Protein AF-R8YNL8-F1 (afdb_monomer_lite)

Organism: NCBI:txid1217691

Structure (mmCIF, N/CA/C/O backbone):
data_AF-R8YNL8-F1
#
_entry.id   AF-R8YNL8-F1
#
loop_
_atom_site.group_PDB
_atom_site.id
_atom_site.type_symbol
_atom_site.label_atom_id
_atom_site.label_alt_id
_atom_site.label_comp_id
_atom_site.label_asym_id
_atom_site.label_entity_id
_atom_site.label_seq_id
_atom_site.pdbx_PDB_ins_code
_atom_site.Cartn_x
_atom_site.Cartn_y
_atom_site.Cartn_z
_atom_site.occupancy
_atom_site.B_iso_or_equiv
_atom_site.auth_seq_id
_atom_site.auth_comp_id
_atom_site.auth_asym_id
_atom_site.auth_atom_id
_atom_site.pdbx_PDB_model_num
ATOM 1 N N . MET A 1 1 ? -3.951 2.181 12.253 1.00 60.44 1 MET A N 1
ATOM 2 C CA . MET A 1 1 ? -5.194 2.948 12.037 1.00 60.44 1 MET A CA 1
ATOM 3 C C . MET A 1 1 ? -4.873 4.432 12.104 1.00 60.44 1 MET A C 1
ATOM 5 O O . MET A 1 1 ? -4.294 4.877 13.091 1.00 60.44 1 MET A O 1
ATOM 9 N N . THR A 1 2 ? -5.182 5.189 11.058 1.00 66.81 2 THR A N 1
ATOM 10 C CA . THR A 1 2 ? -5.026 6.653 11.071 1.00 66.81 2 THR A CA 1
ATOM 11 C C . THR A 1 2 ? -6.115 7.309 11.931 1.00 66.81 2 THR A C 1
ATOM 13 O O . THR A 1 2 ? -7.149 6.700 12.215 1.00 66.81 2 THR A O 1
ATOM 16 N N . LEU A 1 3 ? -5.917 8.567 12.346 1.00 68.00 3 LEU A N 1
ATOM 17 C CA . LEU A 1 3 ? -6.912 9.314 13.134 1.00 68.00 3 LEU A CA 1
ATOM 18 C C . LEU A 1 3 ? -8.286 9.359 12.429 1.00 68.00 3 LEU A C 1
ATOM 20 O O . LEU A 1 3 ? -9.319 9.212 13.078 1.00 68.00 3 LEU A O 1
ATOM 24 N N . ASN A 1 4 ? -8.288 9.468 11.096 1.00 76.56 4 ASN A N 1
ATOM 25 C CA . ASN A 1 4 ? -9.501 9.521 10.275 1.00 76.56 4 ASN A CA 1
ATOM 26 C C . ASN A 1 4 ? -10.266 8.189 10.253 1.00 76.56 4 ASN A C 1
ATOM 28 O O . ASN A 1 4 ? -11.493 8.177 10.331 1.00 76.56 4 ASN A O 1
ATOM 32 N N . GLU A 1 5 ? -9.561 7.059 10.193 1.00 77.00 5 GLU A N 1
ATOM 33 C CA . GLU A 1 5 ? -10.186 5.729 10.220 1.00 77.00 5 GLU A CA 1
ATOM 34 C C . GLU A 1 5 ? -10.849 5.438 11.567 1.00 77.00 5 GLU A C 1
ATOM 36 O O . GLU A 1 5 ? -11.910 4.816 11.616 1.00 77.00 5 GLU A O 1
ATOM 41 N N . ARG A 1 6 ? -10.264 5.937 12.660 1.00 80.44 6 ARG A N 1
ATOM 42 C CA . ARG A 1 6 ? -10.820 5.767 14.004 1.00 80.44 6 ARG A CA 1
ATOM 43 C C . ARG A 1 6 ? -12.120 6.544 14.198 1.00 80.44 6 ARG A C 1
ATOM 45 O O . ARG A 1 6 ? -13.045 6.038 14.830 1.00 80.44 6 ARG A O 1
ATOM 52 N N . GLU A 1 7 ? -12.220 7.748 13.639 1.00 85.56 7 GLU A N 1
ATOM 53 C CA . GLU A 1 7 ? -13.469 8.522 13.650 1.00 85.56 7 GLU A CA 1
ATOM 54 C C . GLU A 1 7 ? -14.552 7.888 12.763 1.00 85.56 7 GLU A C 1
ATOM 56 O O . GLU A 1 7 ? -15.725 7.845 13.151 1.00 85.56 7 GLU A O 1
ATOM 61 N N . ALA A 1 8 ? -14.168 7.308 11.621 1.00 86.56 8 ALA A N 1
ATOM 62 C CA . ALA A 1 8 ? -15.083 6.526 10.789 1.00 86.56 8 ALA A CA 1
ATOM 63 C C . ALA A 1 8 ? -15.613 5.292 11.541 1.00 86.56 8 ALA A C 1
ATOM 65 O O . ALA A 1 8 ? -16.823 5.051 11.560 1.00 86.56 8 ALA A O 1
ATOM 66 N N . PHE A 1 9 ? -14.734 4.568 12.241 1.00 87.94 9 PHE A N 1
ATOM 67 C CA . PHE A 1 9 ? -15.114 3.418 13.060 1.00 87.94 9 PHE A CA 1
ATOM 68 C C . PHE A 1 9 ? -16.057 3.810 14.208 1.00 87.94 9 PHE A C 1
ATOM 70 O O . PHE A 1 9 ? -17.110 3.197 14.380 1.00 87.94 9 PHE A O 1
ATOM 77 N N . LYS A 1 10 ? -15.763 4.894 14.939 1.00 89.19 10 LYS A N 1
ATOM 78 C CA . LYS A 1 10 ? -16.670 5.440 15.968 1.00 89.19 10 LYS A CA 1
ATOM 79 C C . LYS A 1 10 ? -18.039 5.806 15.398 1.00 89.19 10 LYS A C 1
ATOM 81 O O . LYS A 1 10 ? -19.059 5.538 16.028 1.00 89.19 10 LYS A O 1
ATOM 86 N N . THR A 1 11 ? -18.069 6.425 14.220 1.00 90.75 11 THR A N 1
ATOM 87 C CA . THR A 1 11 ? -19.320 6.804 13.552 1.00 90.75 11 THR A CA 1
ATOM 88 C C . THR A 1 11 ? -20.138 5.568 13.196 1.00 90.75 11 THR A C 1
ATOM 90 O O . THR A 1 11 ? -21.337 5.535 13.467 1.00 90.75 11 THR A O 1
ATOM 93 N N . TYR A 1 12 ? -19.492 4.520 12.682 1.00 90.50 12 TYR A N 1
ATOM 94 C CA . TYR A 1 12 ? -20.141 3.239 12.423 1.00 90.50 12 TYR A CA 1
ATOM 95 C C . TYR A 1 12 ? -20.702 2.607 13.705 1.00 90.50 12 TYR A C 1
ATOM 97 O O . TYR A 1 12 ? -21.873 2.229 13.733 1.00 90.50 12 TYR A O 1
ATOM 105 N N . LEU A 1 13 ? -19.922 2.559 14.787 1.00 91.12 13 LEU A N 1
ATOM 106 C CA . LEU A 1 13 ? -20.364 2.011 16.073 1.00 91.12 13 LEU A CA 1
ATOM 107 C C . LEU A 1 13 ? -21.593 2.749 16.637 1.00 91.12 13 LEU A C 1
ATOM 109 O O . LEU A 1 13 ? -22.506 2.102 17.157 1.00 91.12 13 LEU A O 1
ATOM 113 N N . LYS A 1 14 ? -21.688 4.072 16.447 1.00 91.69 14 LYS A N 1
ATOM 114 C CA . LYS A 1 14 ? -22.891 4.848 16.804 1.00 91.69 14 LYS A CA 1
ATOM 115 C C . LYS A 1 14 ? -24.139 4.374 16.067 1.00 91.69 14 LYS A C 1
ATOM 117 O O . LYS A 1 14 ? -25.187 4.247 16.687 1.00 91.69 14 LYS A O 1
ATOM 122 N N . THR A 1 15 ? -24.032 4.019 14.784 1.00 91.25 15 THR A N 1
ATOM 123 C CA . THR A 1 15 ? -25.171 3.453 14.026 1.00 91.25 15 THR A CA 1
ATOM 124 C C . THR A 1 15 ? -25.643 2.097 14.558 1.00 91.25 15 THR A C 1
ATOM 126 O O . THR A 1 15 ? -26.744 1.656 14.238 1.00 91.25 15 THR A O 1
ATOM 129 N N . LYS A 1 16 ? -24.814 1.426 15.365 1.00 90.12 16 LYS A N 1
ATOM 130 C CA . LYS A 1 16 ? -25.110 0.137 15.996 1.00 90.12 16 LYS A CA 1
ATOM 131 C C . LYS A 1 16 ? -25.523 0.265 17.467 1.00 90.12 16 LYS A C 1
ATOM 133 O O . LYS A 1 16 ? -25.678 -0.752 18.141 1.00 90.12 16 LYS A O 1
ATOM 138 N N . GLY A 1 17 ? -25.704 1.489 17.967 1.00 90.69 17 GLY A N 1
ATOM 139 C CA . GLY A 1 17 ? -26.141 1.756 19.340 1.00 90.69 17 GLY A CA 1
ATOM 140 C C . GLY A 1 17 ? -25.005 1.869 20.362 1.00 90.69 17 GLY A C 1
ATOM 141 O O . GLY A 1 17 ? -25.269 1.839 21.563 1.00 90.69 17 GLY A O 1
ATOM 142 N N . ILE A 1 18 ? -23.745 2.002 19.928 1.00 92.81 18 ILE A N 1
ATOM 143 C CA . ILE A 1 18 ? -22.630 2.348 20.821 1.00 92.81 18 ILE A CA 1
ATOM 144 C C . ILE A 1 18 ? -22.521 3.871 20.916 1.00 92.81 18 ILE A C 1
ATOM 146 O O . ILE A 1 18 ? -22.130 4.551 19.971 1.00 92.81 18 ILE A O 1
ATOM 150 N N . VAL A 1 19 ? -22.841 4.414 22.085 1.00 92.12 19 VAL A N 1
ATOM 151 C CA . VAL A 1 19 ? -22.850 5.858 22.357 1.00 92.12 19 VAL A CA 1
ATOM 152 C C . VAL A 1 19 ? -21.436 6.380 22.592 1.00 92.12 19 VAL A C 1
ATOM 154 O O . VAL A 1 19 ? -21.075 7.468 22.133 1.00 92.12 19 VAL A O 1
ATOM 157 N N . LYS A 1 20 ? -20.625 5.603 23.316 1.00 90.62 20 LYS A N 1
ATOM 158 C CA . LYS A 1 20 ? -19.259 5.977 23.683 1.00 90.62 20 LYS A CA 1
ATOM 159 C C . LYS A 1 20 ? -18.359 4.755 23.691 1.00 90.62 20 LYS A C 1
ATOM 161 O O . LYS A 1 20 ? -18.766 3.683 24.119 1.00 90.62 20 LYS A O 1
ATOM 166 N N . ILE A 1 21 ? -17.121 4.956 23.274 1.00 90.75 21 ILE A N 1
ATOM 167 C CA . ILE A 1 21 ? -16.056 3.973 23.381 1.00 90.75 21 ILE A CA 1
ATOM 168 C C . ILE A 1 21 ? -14.747 4.711 23.680 1.00 90.75 21 ILE A C 1
ATOM 170 O O . ILE A 1 21 ? -14.436 5.711 23.025 1.00 90.75 21 ILE A O 1
ATOM 174 N N . ASP A 1 22 ? -14.030 4.262 24.706 1.00 89.19 22 ASP A N 1
ATOM 175 C CA . ASP A 1 22 ? -12.740 4.813 25.125 1.00 89.19 22 ASP A CA 1
ATOM 176 C C . ASP A 1 22 ? -11.648 3.752 24.949 1.00 89.19 22 ASP A C 1
ATOM 178 O O . ASP A 1 22 ? -11.905 2.553 25.068 1.00 89.19 22 ASP A O 1
ATOM 182 N N . TRP A 1 23 ? -10.419 4.201 24.697 1.00 89.50 23 TRP A N 1
ATOM 183 C CA . TRP A 1 23 ? -9.250 3.331 24.636 1.00 89.50 23 TRP A CA 1
ATOM 184 C C . TRP A 1 23 ? -8.092 3.930 25.425 1.00 89.50 23 TRP A C 1
ATOM 186 O O . TRP A 1 23 ? -8.015 5.150 25.595 1.00 89.50 23 TRP A O 1
ATOM 196 N N . ASN A 1 24 ? -7.150 3.083 25.829 1.00 84.75 24 ASN A N 1
ATOM 197 C CA . ASN A 1 24 ? -5.864 3.529 26.356 1.00 84.75 24 ASN A CA 1
ATOM 198 C C . ASN A 1 24 ? -4.873 3.908 25.232 1.00 84.75 24 ASN A C 1
ATOM 200 O O . ASN A 1 24 ? -5.176 3.842 24.038 1.00 84.75 24 ASN A O 1
ATOM 204 N N . CYS A 1 25 ? -3.660 4.303 25.624 1.00 76.75 25 CYS A N 1
ATOM 205 C CA . CYS A 1 25 ? -2.576 4.655 24.703 1.00 76.75 25 CYS A CA 1
ATOM 206 C C . CYS A 1 25 ? -2.065 3.485 23.844 1.00 76.75 25 CYS A C 1
ATOM 208 O O . CYS A 1 25 ? -1.417 3.733 22.833 1.00 76.75 25 CYS A O 1
ATOM 210 N N . LEU A 1 26 ? -2.369 2.239 24.218 1.00 77.50 26 LEU A N 1
ATOM 211 C CA . LEU A 1 26 ? -2.014 1.032 23.468 1.00 77.50 26 LEU A CA 1
ATOM 212 C C . LEU A 1 26 ? -3.114 0.607 22.482 1.00 77.50 26 LEU A C 1
ATOM 214 O O . LEU A 1 26 ? -2.970 -0.414 21.823 1.00 77.50 26 LEU A O 1
ATOM 218 N N . GLY A 1 27 ? -4.217 1.360 22.381 1.00 77.25 27 GLY A N 1
ATOM 219 C CA . GLY A 1 27 ? -5.325 1.020 21.485 1.00 77.25 27 GLY A CA 1
ATOM 220 C C . GLY A 1 27 ? -6.246 -0.084 22.013 1.00 77.25 27 GLY A C 1
ATOM 221 O O . GLY A 1 27 ? -7.070 -0.587 21.256 1.00 77.25 27 GLY A O 1
ATOM 222 N N . VAL A 1 28 ? -6.156 -0.426 23.303 1.00 82.94 28 VAL A N 1
ATOM 223 C CA . VAL A 1 28 ? -7.059 -1.380 23.968 1.00 82.94 28 VAL A CA 1
ATOM 224 C C . VAL A 1 28 ? -8.309 -0.648 24.438 1.00 82.94 28 VAL A C 1
ATOM 226 O O . VAL A 1 28 ? -8.196 0.420 25.049 1.00 82.94 28 VAL A O 1
ATOM 229 N N . ILE A 1 29 ? -9.488 -1.211 24.163 1.00 87.81 29 ILE A N 1
ATOM 230 C CA . ILE A 1 29 ? -10.771 -0.668 24.621 1.00 87.81 29 ILE A CA 1
ATOM 231 C C . ILE A 1 29 ? -10.794 -0.728 26.152 1.00 87.81 29 ILE A C 1
ATOM 233 O O . ILE A 1 29 ? -10.476 -1.757 26.745 1.00 87.81 29 ILE A O 1
ATOM 237 N N . THR A 1 30 ? -11.144 0.378 26.804 1.00 89.25 30 THR A N 1
ATOM 238 C CA . THR A 1 30 ? -11.222 0.467 28.274 1.00 89.25 30 THR A CA 1
ATOM 239 C C . THR A 1 30 ? -12.626 0.761 28.777 1.00 89.25 30 THR A C 1
ATOM 241 O O . THR A 1 30 ? -12.908 0.570 29.959 1.00 89.25 30 THR A O 1
ATOM 244 N N . ASN A 1 31 ? -13.507 1.248 27.904 1.00 89.25 31 ASN A N 1
ATOM 245 C CA . ASN A 1 31 ? -14.875 1.587 28.259 1.00 89.25 31 ASN A CA 1
ATOM 246 C C . ASN A 1 31 ? -15.778 1.549 27.027 1.00 89.25 31 ASN A C 1
ATOM 248 O O . ASN A 1 31 ? -15.373 1.982 25.947 1.00 89.25 31 ASN A O 1
ATOM 252 N N . VAL A 1 32 ? -17.017 1.094 27.213 1.00 90.56 32 VAL A N 1
ATOM 253 C CA . VAL A 1 32 ? -18.062 1.064 26.186 1.00 90.56 32 VAL A CA 1
ATOM 254 C C . VAL A 1 32 ? -19.394 1.448 26.826 1.00 90.56 32 VAL A C 1
ATOM 256 O O . VAL A 1 32 ? -19.863 0.794 27.756 1.00 90.56 32 VAL A O 1
ATOM 259 N N . VAL A 1 33 ? -20.032 2.492 26.301 1.00 91.12 33 VAL A N 1
ATOM 260 C CA . VAL A 1 33 ? -21.390 2.913 26.662 1.00 91.12 33 VAL A CA 1
ATOM 261 C C . VAL A 1 33 ? -22.302 2.634 25.480 1.00 91.12 33 VAL A C 1
ATOM 263 O O . VAL A 1 33 ? -22.001 3.029 24.353 1.00 91.12 33 VAL A O 1
ATOM 266 N N . ARG A 1 34 ? -23.429 1.978 25.743 1.00 92.06 34 ARG A N 1
ATOM 267 C CA . ARG A 1 34 ? -24.371 1.510 24.725 1.00 92.06 34 ARG A CA 1
ATOM 268 C C . ARG A 1 34 ? -25.807 1.851 25.089 1.00 92.06 34 ARG A C 1
ATOM 270 O O . ARG A 1 34 ? -26.141 1.959 26.268 1.00 92.06 34 ARG A O 1
ATOM 277 N N . GLU A 1 35 ? -26.639 2.007 24.072 1.00 91.88 35 GLU A N 1
ATOM 278 C CA . GLU A 1 35 ? -28.075 2.219 24.226 1.00 91.88 35 GLU A CA 1
ATOM 279 C C . GLU A 1 35 ? -28.782 0.929 24.667 1.00 91.88 35 GLU A C 1
ATOM 281 O O . GLU A 1 35 ? -28.291 -0.189 24.462 1.00 91.88 35 GLU A O 1
ATOM 286 N N . ALA A 1 36 ? -29.958 1.081 25.279 1.00 82.56 36 ALA A N 1
ATOM 287 C CA . ALA A 1 36 ? -30.802 -0.049 25.643 1.00 82.56 36 ALA A CA 1
ATOM 288 C C . ALA A 1 36 ? -31.229 -0.806 24.372 1.00 82.56 36 ALA A C 1
ATOM 290 O O . ALA A 1 36 ? -31.808 -0.222 23.463 1.00 82.56 36 ALA A O 1
ATOM 291 N N . GLY A 1 37 ? -30.927 -2.106 24.311 1.00 80.38 37 GLY A N 1
ATOM 292 C CA . GLY A 1 37 ? -31.206 -2.947 23.140 1.00 80.38 37 GLY A CA 1
ATOM 293 C C . GLY A 1 37 ? -30.043 -3.099 22.153 1.00 80.38 37 GLY A C 1
ATOM 294 O O . GLY A 1 37 ? -30.186 -3.831 21.177 1.00 80.38 37 GLY A O 1
ATOM 295 N N . CYS A 1 38 ? -28.882 -2.482 22.405 1.00 86.69 38 CYS A N 1
ATOM 296 C CA . CYS A 1 38 ? -27.675 -2.775 21.631 1.00 86.69 38 CYS A CA 1
ATOM 297 C C . CYS A 1 38 ? -27.247 -4.239 21.843 1.00 86.69 38 CYS A C 1
ATOM 299 O O . CYS A 1 38 ? -26.976 -4.662 22.969 1.00 86.69 38 CYS A O 1
ATOM 301 N N . THR A 1 39 ? -27.175 -5.006 20.754 1.00 87.12 39 THR A N 1
ATOM 302 C CA . THR A 1 39 ? -26.829 -6.436 20.775 1.00 87.12 39 THR A CA 1
ATOM 303 C C . THR A 1 39 ? -25.328 -6.698 20.702 1.00 87.12 39 THR A C 1
ATOM 305 O O . THR A 1 39 ? -24.919 -7.847 20.826 1.00 87.12 39 THR A O 1
ATOM 308 N N . LEU A 1 40 ? -24.509 -5.664 20.484 1.00 87.69 40 LEU A N 1
ATOM 309 C CA . LEU A 1 40 ? -23.061 -5.818 20.376 1.00 87.69 40 LEU A CA 1
ATOM 310 C C . LEU A 1 40 ? -22.438 -6.066 21.753 1.00 87.69 40 LEU A C 1
ATOM 312 O O . LEU A 1 40 ? -22.565 -5.257 22.687 1.00 87.69 40 LEU A O 1
ATOM 316 N N . GLY A 1 41 ? -21.769 -7.209 21.866 1.00 85.44 41 GLY A N 1
ATOM 317 C CA . GLY A 1 41 ? -20.910 -7.555 22.984 1.00 85.44 41 GLY A CA 1
ATOM 318 C C . GLY A 1 41 ? -19.523 -6.935 22.850 1.00 85.44 41 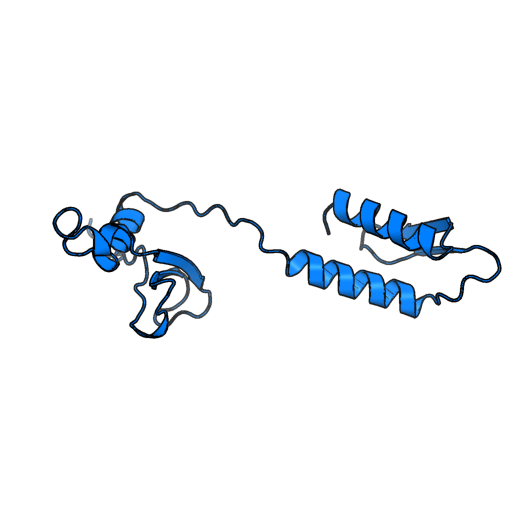GLY A C 1
ATOM 319 O O . GLY A 1 41 ? -19.146 -6.405 21.809 1.00 85.44 41 GLY A O 1
ATOM 320 N N . TYR A 1 42 ? -18.741 -7.021 23.925 1.00 84.75 42 TYR A N 1
ATOM 321 C CA . TYR A 1 42 ? -17.368 -6.513 23.943 1.00 84.75 42 TYR A CA 1
ATOM 322 C C . TYR A 1 42 ? -16.492 -7.220 22.898 1.00 84.75 42 TYR A C 1
ATOM 324 O O . TYR A 1 42 ? -15.832 -6.562 22.103 1.00 84.75 42 TYR A O 1
ATOM 332 N N . ASN A 1 43 ? -16.603 -8.550 22.827 1.00 87.38 43 ASN A N 1
ATOM 333 C CA . ASN A 1 43 ? -15.879 -9.381 21.864 1.00 87.38 43 ASN A CA 1
ATOM 334 C C . ASN A 1 43 ? -16.232 -9.040 20.407 1.00 87.38 43 ASN A C 1
ATOM 336 O O . ASN A 1 43 ? -15.360 -9.069 19.548 1.00 87.38 43 ASN A O 1
ATOM 340 N N . ASP A 1 44 ? -17.494 -8.690 20.118 1.00 89.81 44 ASP A N 1
ATOM 341 C CA . ASP A 1 44 ? -17.894 -8.274 18.768 1.00 89.81 44 ASP A CA 1
ATOM 342 C C . ASP A 1 44 ? -17.201 -6.967 18.376 1.00 89.81 44 ASP A C 1
ATOM 344 O O . ASP A 1 44 ? -16.772 -6.802 17.238 1.00 89.81 44 ASP A O 1
ATOM 348 N N . ILE A 1 45 ? -17.083 -6.031 19.321 1.00 88.38 45 ILE A N 1
ATOM 349 C CA . ILE A 1 45 ? -16.455 -4.727 19.093 1.00 88.38 45 ILE A CA 1
ATOM 350 C C . ILE A 1 45 ? -14.939 -4.879 18.933 1.00 88.38 45 ILE A C 1
ATOM 352 O O . ILE A 1 45 ? -14.371 -4.250 18.040 1.00 88.38 45 ILE A O 1
ATOM 356 N N . GLU A 1 46 ? -14.299 -5.722 19.748 1.00 87.19 46 GLU A N 1
ATOM 357 C CA . GLU A 1 46 ? -12.879 -6.063 19.599 1.00 87.19 46 GLU A CA 1
ATOM 358 C C . GLU A 1 46 ? -12.608 -6.691 18.230 1.00 87.19 46 GLU A C 1
ATOM 360 O O . GLU A 1 46 ? -11.774 -6.182 17.483 1.00 87.19 46 GLU A O 1
ATOM 365 N N . LEU A 1 47 ? -13.391 -7.700 17.834 1.00 88.56 47 LEU A N 1
ATOM 366 C CA . LEU A 1 47 ? -13.258 -8.331 16.521 1.00 88.56 47 LEU A CA 1
ATOM 367 C C . LEU A 1 47 ? -13.481 -7.325 15.380 1.00 88.56 47 LEU A C 1
ATOM 369 O O . LEU A 1 47 ? -12.755 -7.325 14.387 1.00 88.56 47 LEU A O 1
ATOM 373 N N . MET A 1 48 ? -14.471 -6.438 15.506 1.00 88.88 48 MET A N 1
ATOM 374 C CA . MET A 1 48 ? -14.702 -5.382 14.518 1.00 88.88 48 MET A CA 1
ATOM 375 C C . MET A 1 48 ? -13.513 -4.420 14.414 1.00 88.88 48 MET A C 1
ATOM 377 O O . MET A 1 48 ? -13.190 -3.995 13.303 1.00 88.88 48 MET A O 1
ATOM 381 N N . GLN A 1 49 ? -12.865 -4.081 15.533 1.00 86.56 49 GLN A N 1
ATOM 382 C CA . GLN A 1 49 ? -11.653 -3.265 15.533 1.00 86.56 49 GLN A CA 1
ATOM 383 C C . GLN A 1 49 ? -10.503 -4.000 14.836 1.00 86.56 49 GLN A C 1
ATOM 385 O O . GLN A 1 49 ? -9.899 -3.425 13.933 1.00 86.56 49 GLN A O 1
ATOM 390 N N . GLU A 1 50 ? -10.237 -5.258 15.191 1.00 86.69 50 GLU A N 1
ATOM 391 C CA . GLU A 1 50 ? -9.172 -6.067 14.580 1.00 86.69 50 GLU A CA 1
ATOM 392 C C . GLU A 1 50 ? -9.352 -6.189 13.062 1.00 86.69 50 GLU A C 1
ATOM 394 O O . GLU A 1 50 ? -8.420 -5.951 12.292 1.00 86.69 50 GLU A O 1
ATOM 399 N N . VAL A 1 51 ? -10.574 -6.485 12.607 1.00 85.81 51 VAL A N 1
ATOM 400 C CA . VAL A 1 51 ? -10.899 -6.577 11.176 1.00 85.81 51 VAL A CA 1
ATOM 401 C C . VAL A 1 51 ? -10.704 -5.229 10.481 1.00 85.81 51 VAL A C 1
ATOM 403 O O . VAL A 1 51 ? -10.207 -5.176 9.353 1.00 85.81 51 VAL A O 1
ATOM 406 N N . TRP A 1 52 ? -11.072 -4.125 11.133 1.00 82.44 52 TRP A N 1
ATOM 407 C CA . TRP A 1 52 ? -10.875 -2.787 10.580 1.00 82.44 52 TRP A CA 1
ATOM 408 C C . TRP A 1 52 ? -9.392 -2.419 10.485 1.00 82.44 52 TRP A C 1
ATOM 410 O O . TRP A 1 52 ? -8.962 -1.859 9.478 1.00 82.44 52 TRP A O 1
ATOM 420 N N . GLU A 1 53 ? -8.596 -2.755 11.498 1.00 79.94 53 GLU A N 1
ATOM 421 C CA . GLU A 1 53 ? -7.146 -2.546 11.511 1.00 79.94 53 GLU A CA 1
ATOM 422 C C . GLU A 1 53 ? -6.435 -3.390 10.453 1.00 79.94 53 GLU A C 1
ATOM 424 O O . GLU A 1 53 ? -5.577 -2.868 9.737 1.00 79.94 53 GLU A O 1
ATOM 429 N N . ALA A 1 54 ? -6.831 -4.654 10.299 1.00 80.19 54 ALA A N 1
ATOM 430 C CA . ALA A 1 54 ? -6.334 -5.531 9.245 1.00 80.19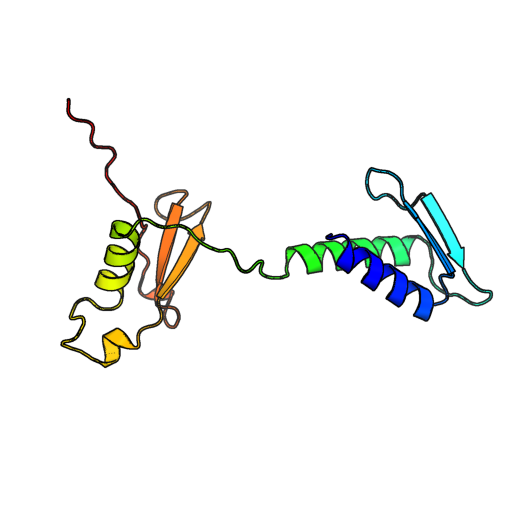 54 ALA A CA 1
ATOM 431 C C . ALA A 1 54 ? -6.691 -4.984 7.856 1.00 80.19 54 ALA A C 1
ATOM 433 O O . ALA A 1 54 ? -5.843 -4.937 6.965 1.00 80.19 54 ALA A O 1
ATOM 434 N N . LYS A 1 55 ? -7.923 -4.488 7.675 1.00 73.00 55 LYS A N 1
ATOM 435 C CA . LYS A 1 55 ? -8.343 -3.861 6.417 1.00 73.00 55 LYS A CA 1
ATOM 436 C C . LYS A 1 55 ? -7.577 -2.569 6.141 1.00 73.00 55 LYS A C 1
ATOM 438 O O . LYS A 1 55 ? -7.195 -2.359 4.999 1.00 73.00 55 LYS A O 1
ATOM 443 N N . ALA A 1 56 ? -7.325 -1.740 7.155 1.00 65.69 56 ALA A N 1
ATOM 444 C CA . ALA A 1 56 ? -6.516 -0.527 7.034 1.00 65.69 56 ALA A CA 1
ATOM 445 C C . ALA A 1 56 ? -5.063 -0.838 6.633 1.00 65.69 56 ALA A C 1
ATOM 447 O O . ALA A 1 56 ? -4.491 -0.127 5.813 1.00 65.69 56 ALA A O 1
ATOM 448 N N . GLN A 1 57 ? -4.481 -1.928 7.148 1.00 60.56 57 GLN A N 1
ATOM 449 C CA . GLN A 1 57 ? -3.173 -2.421 6.691 1.00 60.56 57 GLN A CA 1
ATOM 450 C C . GLN A 1 57 ? -3.217 -3.001 5.269 1.00 60.56 57 GLN A C 1
ATOM 452 O O . GLN A 1 57 ? -2.214 -2.954 4.562 1.00 60.56 57 GLN A O 1
ATOM 457 N N . ALA A 1 58 ? -4.370 -3.517 4.839 1.00 59.19 58 ALA A N 1
ATOM 458 C CA . ALA A 1 58 ? -4.586 -4.037 3.491 1.00 59.19 58 ALA A CA 1
ATOM 459 C C . ALA A 1 58 ? -4.985 -2.960 2.463 1.00 59.19 58 ALA A C 1
ATOM 461 O O . ALA A 1 58 ? -5.050 -3.265 1.270 1.00 59.19 58 ALA A O 1
ATOM 462 N N . VAL A 1 59 ? -5.256 -1.712 2.877 1.00 51.25 59 VAL A N 1
ATOM 463 C CA . VAL A 1 59 ? -5.423 -0.610 1.922 1.00 51.25 59 VAL A CA 1
ATOM 464 C C . VAL A 1 59 ? -4.049 -0.354 1.311 1.00 51.25 59 VAL A C 1
ATOM 466 O O . VAL A 1 59 ? -3.119 -0.043 2.058 1.00 51.25 59 VAL A O 1
ATOM 469 N N . PRO A 1 60 ? -3.885 -0.468 -0.021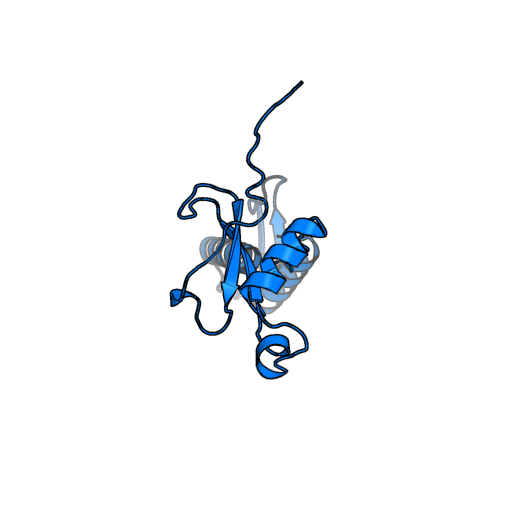 1.00 50.38 60 PRO A N 1
ATOM 470 C CA . PRO A 1 60 ? -2.618 -0.163 -0.651 1.00 50.38 60 PRO A CA 1
ATOM 471 C C . PRO A 1 60 ? -2.338 1.313 -0.393 1.00 50.38 60 PRO A C 1
ATOM 473 O O . PRO A 1 60 ? -2.933 2.205 -1.002 1.00 50.38 60 PRO A O 1
ATOM 476 N N . VAL A 1 61 ? -1.432 1.575 0.547 1.00 53.00 61 VAL A N 1
ATOM 477 C CA . VAL A 1 61 ? -0.714 2.840 0.599 1.00 53.00 61 VAL A CA 1
ATOM 478 C C . VAL A 1 61 ? -0.219 3.038 -0.827 1.00 53.00 61 VAL A C 1
ATOM 480 O O . VAL A 1 61 ? 0.437 2.147 -1.367 1.00 53.00 61 VAL A O 1
ATOM 483 N N . LYS A 1 62 ? -0.582 4.146 -1.481 1.00 53.09 62 LYS A N 1
ATOM 484 C CA . LYS A 1 62 ? 0.096 4.551 -2.714 1.00 53.09 62 LYS A CA 1
ATOM 485 C C . LYS A 1 62 ? 1.553 4.768 -2.321 1.00 53.09 62 LYS A C 1
ATOM 487 O O . LYS A 1 62 ? 1.902 5.828 -1.812 1.00 53.09 62 LYS A O 1
ATOM 492 N N . GLN A 1 63 ? 2.354 3.713 -2.422 1.00 61.56 63 GLN A N 1
ATOM 493 C CA . GLN A 1 63 ? 3.755 3.718 -2.054 1.00 61.56 63 GLN A CA 1
ATOM 494 C C . GLN A 1 63 ? 4.445 4.559 -3.118 1.00 61.56 63 GLN A C 1
ATOM 496 O O . GLN A 1 63 ? 4.689 4.099 -4.229 1.00 61.56 63 GLN A O 1
ATOM 501 N N . SER A 1 64 ? 4.667 5.835 -2.807 1.00 61.03 64 SER A N 1
ATOM 502 C CA . SER A 1 64 ? 5.578 6.661 -3.581 1.00 61.03 64 SER A CA 1
ATOM 503 C C . SER A 1 64 ? 6.948 6.008 -3.490 1.00 61.03 64 SER A C 1
ATOM 505 O O . SER A 1 64 ? 7.498 5.867 -2.397 1.00 61.03 64 SER A O 1
ATOM 507 N N . LEU A 1 65 ? 7.452 5.575 -4.634 1.00 74.25 65 LEU A N 1
ATOM 508 C CA . LEU A 1 65 ? 8.732 4.914 -4.757 1.00 74.25 65 LEU A CA 1
ATOM 509 C C . LEU A 1 65 ? 9.745 5.919 -5.312 1.00 74.25 65 LEU A C 1
ATOM 511 O O . LEU A 1 65 ? 9.534 6.486 -6.381 1.00 74.25 65 LEU A O 1
ATOM 515 N N . THR A 1 66 ? 10.832 6.144 -4.576 1.00 78.62 66 THR A N 1
ATOM 516 C CA . THR A 1 66 ? 11.968 6.942 -5.046 1.00 78.62 66 THR A CA 1
ATOM 517 C C . THR A 1 66 ? 13.012 6.006 -5.637 1.00 78.62 66 THR A C 1
ATOM 519 O O . THR A 1 66 ? 13.575 5.191 -4.911 1.00 78.62 66 THR A O 1
ATOM 522 N N . LEU A 1 67 ? 13.271 6.152 -6.933 1.00 80.12 67 LEU A N 1
ATOM 523 C CA . LEU A 1 67 ? 14.337 5.466 -7.662 1.00 80.12 67 LEU A CA 1
ATOM 524 C C . LEU A 1 67 ? 15.261 6.500 -8.297 1.00 80.12 67 LEU A C 1
ATOM 526 O O . LEU A 1 67 ? 14.865 7.638 -8.566 1.00 80.12 67 LEU A O 1
ATOM 530 N N . THR A 1 68 ? 16.493 6.093 -8.554 1.00 84.06 68 THR A N 1
ATOM 531 C CA . THR A 1 68 ? 17.430 6.841 -9.385 1.00 84.06 68 THR A CA 1
ATOM 532 C C . THR A 1 68 ? 16.984 6.822 -10.848 1.00 84.06 68 THR A C 1
ATOM 534 O O . THR A 1 68 ? 16.299 5.907 -11.308 1.00 84.06 68 THR A O 1
ATOM 537 N N . CYS A 1 69 ? 17.414 7.817 -11.629 1.00 82.69 69 CYS A N 1
ATOM 538 C CA . CYS A 1 69 ? 17.155 7.821 -13.071 1.00 82.69 69 CYS A CA 1
ATOM 539 C C . CYS A 1 69 ? 17.778 6.609 -13.785 1.00 82.69 69 CYS A C 1
ATOM 541 O O . CYS A 1 69 ? 17.273 6.207 -14.828 1.00 82.69 69 CYS A O 1
ATOM 543 N N . ALA A 1 70 ? 18.852 6.030 -13.234 1.00 84.50 70 ALA A N 1
ATOM 544 C CA . ALA A 1 70 ? 19.468 4.813 -13.757 1.00 84.50 70 ALA A CA 1
ATOM 545 C C . ALA A 1 70 ? 18.536 3.603 -13.595 1.00 84.50 70 ALA A C 1
ATOM 547 O O . ALA A 1 70 ? 18.256 2.923 -14.572 1.00 84.50 70 ALA A O 1
ATOM 548 N N . GLU A 1 71 ? 17.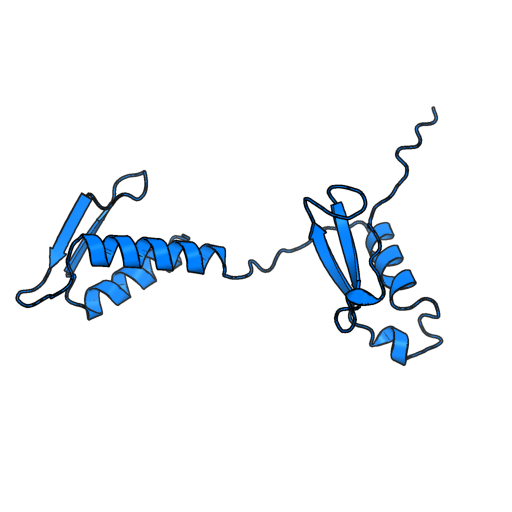964 3.403 -12.406 1.00 85.00 71 GLU A N 1
ATOM 549 C CA . GLU A 1 71 ? 17.006 2.318 -12.138 1.00 85.00 71 GLU A CA 1
ATOM 550 C C . GLU A 1 71 ? 15.715 2.464 -12.956 1.00 85.00 71 GLU A C 1
ATOM 552 O O . GLU A 1 71 ? 15.173 1.481 -13.457 1.00 85.00 71 GLU A O 1
ATOM 557 N N . LEU A 1 72 ? 15.227 3.698 -13.133 1.00 85.19 72 LEU A N 1
ATOM 558 C CA . LEU A 1 72 ? 14.084 3.964 -14.013 1.00 85.19 72 LEU A CA 1
ATOM 559 C C . LEU A 1 72 ? 14.408 3.641 -15.474 1.00 85.19 72 LEU A C 1
ATOM 561 O O . LEU A 1 72 ? 13.559 3.113 -16.189 1.00 85.19 72 LEU A O 1
ATOM 565 N N . LYS A 1 73 ? 15.635 3.938 -15.912 1.00 86.31 73 LYS A N 1
ATOM 566 C CA . LYS A 1 73 ? 16.094 3.597 -17.255 1.00 86.31 73 LYS A CA 1
ATOM 567 C C . LYS A 1 73 ? 16.230 2.084 -17.442 1.00 86.31 73 LYS A C 1
ATOM 569 O O . LYS A 1 73 ? 15.799 1.591 -18.473 1.00 86.31 73 LYS A O 1
ATOM 574 N N . GLU A 1 74 ? 16.749 1.352 -16.461 1.00 87.00 74 GLU A N 1
ATOM 575 C CA . GLU A 1 74 ? 16.808 -0.118 -16.504 1.00 87.00 74 GLU A CA 1
ATOM 576 C C . GLU A 1 74 ? 15.412 -0.740 -16.625 1.00 87.00 74 GLU A C 1
ATOM 578 O O . GLU A 1 74 ? 15.196 -1.630 -17.447 1.00 87.00 74 GLU A O 1
ATOM 583 N N . ALA A 1 75 ? 14.448 -0.244 -15.843 1.00 87.69 75 ALA A N 1
ATOM 584 C CA . ALA A 1 75 ? 13.057 -0.678 -15.935 1.00 87.69 75 ALA A CA 1
ATOM 585 C C . ALA A 1 75 ? 12.462 -0.410 -17.327 1.00 87.69 75 ALA A C 1
ATOM 587 O O . ALA A 1 75 ? 11.764 -1.266 -17.870 1.00 87.69 75 ALA A O 1
ATOM 588 N N . PHE A 1 76 ? 12.758 0.760 -17.900 1.00 85.88 76 PHE A N 1
ATOM 589 C CA . PHE A 1 76 ? 12.314 1.138 -19.238 1.00 85.88 76 PHE A CA 1
ATOM 590 C C . PHE A 1 76 ? 12.954 0.266 -20.324 1.00 85.88 76 PHE A C 1
ATOM 592 O O . PHE A 1 76 ? 12.237 -0.289 -21.145 1.00 85.88 76 PHE A O 1
ATOM 599 N N . ASP A 1 77 ? 14.275 0.088 -20.302 1.00 86.69 77 ASP A N 1
ATOM 600 C CA . ASP A 1 77 ? 15.002 -0.707 -21.299 1.00 86.69 77 ASP A CA 1
ATOM 601 C C . ASP A 1 77 ? 14.582 -2.190 -21.266 1.00 86.69 77 ASP A C 1
ATOM 603 O O . ASP A 1 77 ? 14.654 -2.877 -22.282 1.00 86.69 77 ASP A O 1
ATOM 607 N N . PHE A 1 78 ? 14.120 -2.690 -20.114 1.00 85.81 78 PHE A N 1
ATOM 608 C CA . PHE A 1 78 ? 13.590 -4.048 -19.991 1.00 85.81 78 PHE A CA 1
ATOM 609 C C . PHE A 1 78 ? 12.183 -4.207 -20.577 1.00 85.81 78 PHE A C 1
ATOM 611 O O . PHE A 1 78 ? 11.931 -5.221 -21.220 1.00 85.81 78 PHE A O 1
ATOM 618 N N . GLY A 1 79 ? 11.283 -3.240 -20.357 1.00 84.44 79 GLY A N 1
ATOM 619 C CA . GLY A 1 79 ? 9.911 -3.266 -20.889 1.00 84.44 79 GLY A CA 1
ATOM 620 C C . GLY A 1 79 ? 9.788 -2.796 -22.341 1.00 84.44 79 GLY A C 1
ATOM 621 O O . GLY A 1 79 ? 8.856 -3.181 -23.047 1.00 84.44 79 GLY A O 1
ATOM 622 N N . ALA A 1 80 ? 10.736 -1.967 -22.777 1.00 87.06 80 ALA A N 1
ATOM 623 C CA . ALA A 1 80 ? 10.780 -1.355 -24.095 1.00 87.06 80 ALA A CA 1
ATOM 624 C C . ALA A 1 80 ? 12.212 -1.323 -24.666 1.00 87.06 80 ALA A C 1
ATOM 626 O O . ALA A 1 80 ? 12.780 -0.241 -24.854 1.00 87.06 80 ALA A O 1
ATOM 627 N N . PRO A 1 81 ? 12.817 -2.490 -24.960 1.00 82.12 81 PRO A N 1
ATOM 628 C CA . PRO A 1 81 ? 14.188 -2.572 -25.473 1.00 82.12 81 PRO A CA 1
ATOM 629 C C . PRO A 1 81 ? 14.415 -1.818 -26.796 1.00 82.12 81 PRO A C 1
ATOM 631 O O . PRO A 1 81 ? 15.511 -1.297 -27.021 1.00 82.12 81 PRO A O 1
ATOM 634 N N . ASP A 1 82 ? 13.403 -1.717 -27.662 1.00 84.06 82 ASP A N 1
ATOM 635 C CA . ASP A 1 82 ? 13.464 -0.960 -28.923 1.00 84.06 82 ASP A CA 1
ATOM 636 C C . ASP A 1 82 ? 12.947 0.486 -28.791 1.00 84.06 82 ASP A C 1
ATOM 638 O O . ASP A 1 82 ? 13.081 1.287 -29.728 1.00 84.06 82 ASP A O 1
ATOM 642 N N . GLY A 1 83 ? 12.406 0.848 -27.622 1.00 79.44 83 GLY A N 1
ATOM 643 C CA . GLY A 1 83 ? 11.938 2.189 -27.275 1.00 79.44 83 GLY A CA 1
ATOM 644 C C . GLY A 1 83 ? 10.986 2.790 -28.313 1.00 79.44 83 GLY A C 1
ATOM 645 O O . GLY A 1 83 ? 10.045 2.155 -28.772 1.00 79.44 83 GLY A O 1
ATOM 646 N N . GLU A 1 84 ? 11.263 4.025 -28.741 1.00 77.25 84 GLU A N 1
ATOM 647 C CA . GLU A 1 84 ? 10.425 4.776 -29.694 1.00 77.25 84 GLU A CA 1
ATOM 648 C C . GLU A 1 84 ? 10.298 4.132 -31.087 1.00 77.25 84 GLU A C 1
ATOM 650 O O . GLU A 1 84 ? 9.485 4.579 -31.900 1.00 77.25 84 GLU A O 1
ATOM 655 N N . LYS A 1 85 ? 11.099 3.104 -31.396 1.00 80.75 85 LYS A N 1
ATOM 656 C CA . LYS A 1 85 ? 10.996 2.375 -32.669 1.00 80.75 85 LYS A CA 1
ATOM 657 C C . LYS A 1 85 ? 9.804 1.422 -32.699 1.00 80.75 85 LYS A C 1
ATOM 659 O O . LYS A 1 85 ? 9.398 1.029 -33.793 1.00 80.75 85 LYS A O 1
ATOM 664 N N . ASP A 1 86 ? 9.248 1.086 -31.538 1.00 80.19 86 ASP A N 1
ATOM 665 C CA . ASP A 1 86 ? 8.080 0.227 -31.399 1.00 80.19 86 ASP A CA 1
ATOM 666 C C . ASP A 1 86 ? 7.064 0.860 -30.439 1.00 80.19 86 ASP A C 1
ATOM 668 O O . ASP A 1 86 ? 7.242 0.893 -29.223 1.00 80.19 86 ASP A O 1
ATOM 672 N N . GLN A 1 87 ? 5.966 1.381 -30.993 1.00 77.44 87 GLN A N 1
ATOM 673 C CA . GLN A 1 87 ? 4.919 2.011 -30.186 1.00 77.44 87 GLN A CA 1
ATOM 674 C C . GLN A 1 87 ? 4.240 1.030 -29.228 1.00 77.44 87 GLN A C 1
ATOM 676 O O . GLN A 1 87 ? 3.812 1.459 -28.162 1.00 77.44 87 GLN A O 1
ATOM 681 N N . PHE A 1 88 ? 4.187 -0.265 -29.554 1.00 78.94 88 PHE A N 1
ATOM 682 C CA . PHE A 1 88 ? 3.594 -1.257 -28.656 1.00 78.94 88 PHE A CA 1
ATOM 683 C C . PHE A 1 88 ? 4.428 -1.431 -27.385 1.00 78.94 88 PHE A C 1
ATOM 685 O O . PHE A 1 88 ? 3.872 -1.612 -26.309 1.00 78.94 88 PHE A O 1
ATOM 692 N N . GLN A 1 89 ? 5.750 -1.290 -27.489 1.00 78.38 89 GLN A N 1
ATOM 693 C CA . GLN A 1 89 ? 6.650 -1.337 -26.338 1.00 78.38 89 GLN A CA 1
ATOM 694 C C . GLN A 1 89 ? 6.511 -0.108 -25.430 1.00 78.38 89 GLN A C 1
ATOM 696 O O . GLN A 1 89 ? 6.663 -0.205 -24.217 1.00 78.38 89 GLN A O 1
ATOM 701 N N . MET A 1 90 ? 6.180 1.053 -26.000 1.00 80.69 90 MET A N 1
ATOM 702 C CA . MET A 1 90 ? 5.922 2.281 -25.236 1.00 80.69 90 MET A CA 1
ATOM 703 C C . MET A 1 90 ? 4.609 2.224 -24.441 1.00 80.69 90 MET A C 1
ATOM 705 O O . MET A 1 90 ? 4.452 2.961 -23.468 1.00 80.69 90 MET A O 1
ATOM 709 N N . GLU A 1 91 ? 3.671 1.376 -24.865 1.00 83.19 91 GLU A N 1
ATOM 710 C CA . GLU A 1 91 ? 2.410 1.111 -24.165 1.00 83.19 91 GLU A CA 1
ATOM 711 C C . GLU A 1 91 ? 2.552 0.028 -23.083 1.00 83.19 91 GLU A C 1
ATOM 713 O O . GLU A 1 91 ? 1.637 -0.151 -22.281 1.00 83.19 91 GLU A O 1
ATOM 718 N N . THR A 1 92 ? 3.698 -0.660 -23.018 1.00 83.44 92 THR A N 1
ATOM 719 C CA . THR A 1 92 ? 3.974 -1.688 -22.014 1.00 83.44 92 THR A CA 1
ATOM 720 C C . THR A 1 92 ? 3.933 -1.110 -20.602 1.00 83.44 92 THR A C 1
ATOM 722 O O . THR A 1 92 ? 4.735 -0.252 -20.220 1.00 83.44 92 THR A O 1
ATOM 725 N N . GLU A 1 93 ? 3.045 -1.650 -19.773 1.00 85.19 93 GLU A N 1
ATOM 726 C CA . GLU A 1 93 ? 2.977 -1.300 -18.361 1.00 85.19 93 GLU A CA 1
ATOM 727 C C . GLU A 1 93 ? 3.989 -2.114 -17.543 1.00 85.19 93 GLU A C 1
ATOM 729 O O . GLU A 1 93 ? 3.948 -3.345 -17.485 1.00 85.19 93 GLU A O 1
ATOM 734 N N . MET A 1 94 ? 4.888 -1.414 -16.852 1.00 85.69 94 MET A N 1
ATOM 735 C CA . MET A 1 94 ? 5.874 -2.017 -15.956 1.00 85.69 94 MET A CA 1
ATOM 736 C C . MET A 1 94 ? 5.459 -1.832 -14.497 1.00 85.69 94 MET A C 1
ATOM 738 O O . MET A 1 94 ? 5.163 -0.723 -14.048 1.00 85.69 94 MET A O 1
ATOM 742 N N . THR A 1 95 ? 5.473 -2.918 -13.726 1.00 86.69 95 THR A N 1
ATOM 743 C CA . THR A 1 95 ? 5.225 -2.886 -12.281 1.00 86.69 95 THR A CA 1
ATOM 744 C C . THR A 1 95 ? 6.544 -2.924 -11.528 1.00 86.69 95 THR A C 1
ATOM 746 O O . THR A 1 95 ? 7.342 -3.837 -11.723 1.00 86.69 95 THR A O 1
ATOM 749 N N . ILE A 1 96 ? 6.743 -1.969 -10.615 1.00 88.19 96 ILE A N 1
ATOM 750 C CA . ILE A 1 96 ? 7.902 -1.937 -9.719 1.00 88.19 96 ILE A CA 1
ATOM 751 C C . ILE A 1 96 ? 7.448 -2.112 -8.271 1.00 88.19 96 ILE A C 1
ATOM 753 O O . ILE A 1 96 ? 6.543 -1.414 -7.802 1.00 88.19 96 ILE A O 1
ATOM 757 N N . ARG A 1 97 ? 8.089 -3.024 -7.535 1.00 84.94 97 ARG A N 1
ATOM 758 C CA . ARG A 1 97 ? 7.795 -3.260 -6.113 1.00 84.94 97 ARG A CA 1
ATOM 759 C C . ARG A 1 97 ? 9.033 -3.691 -5.336 1.00 84.94 97 ARG A C 1
ATOM 761 O O . ARG A 1 97 ? 9.879 -4.414 -5.850 1.00 84.94 97 ARG A O 1
ATOM 768 N N . TRP A 1 98 ? 9.096 -3.305 -4.061 1.00 81.56 98 TRP A N 1
ATOM 769 C CA . TRP A 1 98 ? 10.049 -3.884 -3.116 1.00 81.56 98 TRP A CA 1
ATOM 770 C C . TRP A 1 98 ? 9.637 -5.306 -2.730 1.00 81.56 98 TRP A C 1
ATOM 772 O O . TRP A 1 98 ? 8.535 -5.519 -2.213 1.00 81.56 98 TRP A O 1
ATOM 782 N N . LEU A 1 99 ? 10.533 -6.267 -2.918 1.00 79.75 99 LEU A N 1
ATOM 783 C CA . LEU A 1 99 ? 10.369 -7.635 -2.440 1.00 79.75 99 LEU A CA 1
ATOM 784 C C . LEU A 1 99 ? 11.409 -7.898 -1.355 1.00 79.75 99 LEU A C 1
ATOM 786 O O . LEU A 1 99 ? 12.590 -7.626 -1.544 1.00 79.75 99 LEU A O 1
ATOM 790 N N . LYS A 1 100 ? 10.965 -8.428 -0.211 1.00 75.25 100 LYS A N 1
ATOM 791 C CA . LYS A 1 100 ? 11.854 -8.843 0.888 1.00 75.25 100 LYS A CA 1
ATOM 792 C C . LYS A 1 100 ? 12.502 -10.209 0.626 1.00 75.25 100 LYS A C 1
ATOM 794 O O . LYS A 1 100 ? 13.588 -10.474 1.114 1.00 75.25 100 LYS A O 1
ATOM 799 N N . ASP A 1 101 ? 11.827 -11.052 -0.149 1.00 79.31 101 ASP A N 1
ATOM 800 C CA . ASP A 1 101 ? 12.260 -12.404 -0.510 1.00 79.31 101 ASP A CA 1
ATOM 801 C C . ASP A 1 101 ? 12.182 -12.566 -2.035 1.00 79.31 101 ASP A C 1
ATOM 803 O O . ASP A 1 101 ? 11.375 -13.320 -2.573 1.00 79.31 101 ASP A O 1
ATOM 807 N N . GLY A 1 102 ? 12.920 -11.714 -2.753 1.00 76.69 102 GLY A N 1
ATOM 808 C CA . GLY A 1 102 ? 13.056 -11.828 -4.203 1.00 76.69 102 GLY A CA 1
ATOM 809 C C . GLY A 1 102 ? 14.072 -12.906 -4.587 1.00 76.69 102 GLY A C 1
ATOM 810 O O . GLY A 1 102 ? 14.850 -13.354 -3.746 1.00 76.69 102 GLY A O 1
ATOM 811 N N . TYR A 1 103 ? 14.103 -13.295 -5.869 1.00 77.19 103 TYR A N 1
ATOM 812 C CA . TYR A 1 103 ? 14.987 -14.376 -6.343 1.00 77.19 103 TYR A CA 1
ATOM 813 C C . TYR A 1 103 ? 16.474 -14.125 -6.018 1.00 77.19 103 TYR A C 1
ATOM 815 O O . TYR A 1 103 ? 17.233 -15.069 -5.822 1.00 77.19 103 TYR A O 1
ATOM 823 N N . ASP A 1 104 ? 16.871 -12.853 -5.949 1.00 80.88 104 ASP A N 1
ATOM 824 C CA . ASP A 1 104 ? 18.232 -12.380 -5.696 1.00 80.88 104 ASP A CA 1
ATOM 825 C C . ASP A 1 104 ? 18.282 -11.529 -4.413 1.00 80.88 104 ASP A C 1
ATOM 827 O O . ASP A 1 104 ? 18.903 -10.464 -4.346 1.00 80.88 104 ASP A O 1
ATOM 831 N N . GLY A 1 105 ? 17.541 -11.961 -3.389 1.00 80.81 105 GLY A N 1
ATOM 832 C CA . GLY A 1 105 ? 17.439 -11.292 -2.092 1.00 80.81 105 GLY A CA 1
ATOM 833 C C . GLY A 1 105 ? 16.508 -10.079 -2.092 1.00 80.81 105 GLY A C 1
ATOM 834 O O . GLY A 1 105 ? 15.742 -9.846 -3.032 1.00 80.81 105 GLY A O 1
ATOM 835 N N . GLU A 1 106 ? 16.559 -9.294 -1.016 1.00 81.62 106 GLU A N 1
ATOM 836 C CA . GLU A 1 106 ? 15.708 -8.112 -0.883 1.00 81.62 106 GLU A CA 1
ATOM 837 C C . GLU A 1 106 ? 16.119 -6.989 -1.847 1.00 81.62 106 GLU A C 1
ATOM 839 O O . GLU A 1 106 ? 17.303 -6.802 -2.151 1.00 81.62 106 GLU A O 1
ATOM 844 N N . GLY A 1 107 ? 15.133 -6.266 -2.376 1.00 84.31 107 GLY A N 1
ATOM 845 C CA . GLY A 1 107 ? 15.363 -5.158 -3.301 1.00 84.31 107 GLY A CA 1
ATOM 846 C C . GLY A 1 107 ? 14.125 -4.751 -4.092 1.00 84.31 107 GLY A C 1
ATOM 847 O O . GLY A 1 107 ? 13.042 -5.317 -3.923 1.00 84.31 107 GLY A O 1
ATOM 848 N N . TYR A 1 108 ? 14.293 -3.771 -4.979 1.00 84.94 108 TYR A N 1
ATOM 849 C CA . TYR A 1 108 ? 13.268 -3.394 -5.948 1.00 84.94 108 TYR A CA 1
ATOM 850 C C . TYR A 1 108 ? 13.324 -4.311 -7.160 1.00 84.94 108 TYR A C 1
ATOM 852 O O . TYR A 1 108 ? 14.382 -4.510 -7.749 1.00 84.94 108 TYR A O 1
ATOM 860 N N . TYR A 1 109 ? 12.173 -4.850 -7.538 1.00 86.50 109 TYR A N 1
ATOM 861 C CA . TYR A 1 109 ? 12.021 -5.686 -8.718 1.00 86.50 109 TYR A CA 1
ATOM 862 C C . TYR A 1 109 ? 11.049 -5.038 -9.690 1.00 86.50 109 TYR A C 1
ATOM 864 O O . TYR A 1 109 ? 10.073 -4.414 -9.267 1.00 86.50 109 TYR A O 1
ATOM 872 N N . CYS A 1 110 ? 11.337 -5.204 -10.977 1.00 88.75 110 CYS A N 1
ATOM 873 C CA . CYS A 1 110 ? 10.543 -4.716 -12.092 1.00 88.75 110 CYS A CA 1
ATOM 874 C C . CYS A 1 110 ? 10.125 -5.886 -12.986 1.00 88.75 110 CYS A C 1
ATOM 876 O O . CYS A 1 110 ? 10.943 -6.766 -13.268 1.00 88.75 110 CYS A O 1
ATOM 878 N N . TRP A 1 111 ? 8.865 -5.906 -13.411 1.00 87.69 111 TRP A N 1
ATOM 879 C CA . TRP A 1 111 ? 8.312 -6.923 -14.308 1.00 87.69 111 TRP A CA 1
ATOM 880 C C . TRP A 1 111 ? 7.131 -6.369 -15.114 1.00 87.69 111 TRP A C 1
ATOM 882 O O . TRP A 1 111 ? 6.572 -5.323 -14.773 1.00 87.69 111 TRP A O 1
ATOM 892 N N . TYR A 1 112 ? 6.741 -7.084 -16.167 1.00 85.88 112 TYR A N 1
ATOM 893 C CA . TYR A 1 112 ? 5.592 -6.750 -17.009 1.00 85.88 112 TYR A CA 1
ATOM 894 C C . TYR A 1 112 ? 4.285 -6.880 -16.226 1.00 85.88 112 TYR A C 1
ATOM 896 O O . TYR A 1 112 ? 4.000 -7.945 -15.677 1.00 85.88 112 TYR A O 1
ATOM 904 N N . ALA A 1 113 ? 3.475 -5.821 -16.170 1.00 84.50 113 ALA A N 1
ATOM 905 C CA . ALA A 1 113 ? 2.232 -5.820 -15.395 1.00 84.50 113 ALA A CA 1
ATOM 906 C C . ALA A 1 113 ? 1.260 -6.923 -15.848 1.00 84.50 113 ALA A C 1
ATOM 908 O O . ALA A 1 113 ? 0.650 -7.583 -15.004 1.00 84.50 113 ALA A O 1
ATOM 909 N N . ASP A 1 114 ? 1.187 -7.158 -17.158 1.00 81.06 114 ASP A N 1
ATOM 910 C CA . ASP A 1 114 ? 0.284 -8.138 -17.765 1.00 81.06 114 ASP A CA 1
ATOM 911 C C . ASP A 1 114 ? 0.836 -9.572 -17.765 1.00 81.06 114 ASP A C 1
ATOM 913 O O . ASP A 1 114 ? 0.065 -10.528 -17.845 1.00 81.06 114 ASP A O 1
ATOM 917 N N . LEU A 1 115 ? 2.159 -9.739 -17.652 1.00 78.44 115 LEU A N 1
ATOM 918 C CA . LEU A 1 115 ? 2.855 -11.025 -17.782 1.00 78.44 115 LEU A CA 1
ATOM 919 C C . LEU A 1 115 ? 3.989 -11.164 -16.744 1.00 78.44 115 LEU A C 1
ATOM 921 O O . LEU A 1 115 ? 5.166 -11.257 -17.097 1.00 78.44 115 LEU A O 1
ATOM 925 N N . PRO A 1 116 ? 3.670 -11.219 -15.435 1.00 72.38 116 PRO A N 1
ATOM 926 C CA . PRO A 1 116 ? 4.676 -11.323 -14.368 1.00 72.38 116 PRO A CA 1
ATOM 927 C C . PRO A 1 116 ? 5.498 -12.625 -14.414 1.00 72.38 116 PRO A C 1
ATOM 929 O O . PRO A 1 116 ? 6.528 -12.743 -13.752 1.00 72.38 116 PRO A O 1
ATOM 932 N N . GLU A 1 117 ? 5.032 -13.610 -15.174 1.00 74.44 117 GLU A N 1
ATOM 933 C CA . GLU A 1 117 ? 5.645 -14.924 -15.367 1.00 74.44 117 GLU A CA 1
ATOM 934 C C . GLU A 1 117 ? 6.740 -14.958 -16.443 1.00 74.44 117 GLU A C 1
ATOM 936 O O . GLU A 1 117 ? 7.553 -15.882 -16.436 1.00 74.44 117 GLU A O 1
ATOM 941 N N . GLU A 1 118 ? 6.826 -13.944 -17.312 1.00 72.50 118 GLU A N 1
ATOM 942 C CA . GLU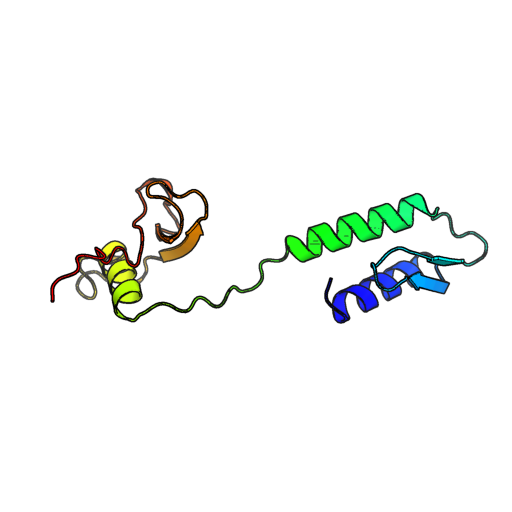 A 1 118 ? 7.885 -13.844 -18.333 1.00 72.50 118 GLU A CA 1
ATOM 943 C C . GLU A 1 118 ? 9.248 -13.433 -17.760 1.00 72.50 118 GLU A C 1
ATOM 945 O O . GLU A 1 118 ? 10.275 -13.511 -18.436 1.00 72.50 118 GLU A O 1
ATOM 950 N N . GLY A 1 119 ? 9.280 -13.065 -16.480 1.00 76.88 119 GLY A N 1
ATOM 951 C CA . GLY A 1 119 ? 10.500 -12.781 -15.743 1.00 76.88 119 GLY A CA 1
ATOM 952 C C . GLY A 1 119 ? 10.471 -11.420 -15.066 1.00 76.88 119 GLY A C 1
ATOM 953 O O . GLY A 1 119 ? 9.607 -10.576 -15.299 1.00 76.88 119 GLY A O 1
ATOM 954 N N . CYS A 1 120 ? 11.445 -11.213 -14.188 1.00 84.38 120 CYS A N 1
ATOM 955 C CA . CYS A 1 120 ? 11.636 -9.952 -13.490 1.00 84.38 120 CYS A CA 1
ATOM 956 C C . CYS A 1 120 ? 13.120 -9.598 -13.443 1.00 84.38 120 CYS A C 1
ATOM 958 O O . CYS A 1 120 ? 13.985 -10.480 -13.421 1.00 84.38 120 CYS A O 1
ATOM 960 N N . ILE A 1 121 ? 13.408 -8.302 -13.387 1.00 87.19 121 ILE A N 1
ATOM 961 C CA . ILE A 1 121 ? 14.754 -7.788 -13.138 1.00 87.19 121 ILE A CA 1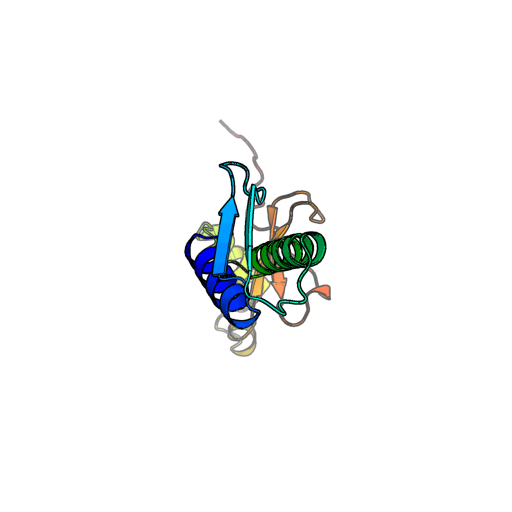
ATOM 962 C C . ILE A 1 121 ? 14.813 -7.143 -11.760 1.00 87.19 121 ILE A C 1
ATOM 964 O O . ILE A 1 121 ? 13.848 -6.528 -11.304 1.00 87.19 121 ILE A O 1
ATOM 968 N N . LYS A 1 122 ? 15.955 -7.283 -11.086 1.00 87.50 122 LYS A N 1
ATOM 969 C CA . LYS A 1 122 ? 16.245 -6.547 -9.855 1.00 87.50 122 LYS A CA 1
ATOM 970 C C . LYS A 1 122 ? 16.837 -5.194 -10.241 1.00 87.50 122 LYS A C 1
ATOM 972 O O . LYS A 1 122 ? 17.898 -5.161 -10.859 1.00 87.50 122 LYS A O 1
ATOM 977 N N . LEU A 1 123 ? 16.152 -4.113 -9.888 1.00 84.81 123 LEU A N 1
ATOM 978 C CA . LEU A 1 123 ? 16.613 -2.748 -10.129 1.00 84.81 123 LEU A CA 1
ATOM 979 C C . LEU A 1 123 ? 17.715 -2.381 -9.142 1.00 84.81 123 LEU A C 1
ATOM 981 O O . LEU A 1 123 ? 17.672 -2.784 -7.974 1.00 84.81 123 LEU A O 1
ATOM 985 N N . GLY A 1 124 ? 18.689 -1.605 -9.612 1.00 75.06 124 GLY A N 1
ATOM 986 C CA . GLY A 1 124 ? 19.748 -1.102 -8.738 1.00 75.06 124 GLY A CA 1
ATOM 987 C C . GLY A 1 124 ? 20.740 -2.193 -8.358 1.00 75.06 124 GLY A C 1
ATOM 988 O O . GLY A 1 124 ? 21.418 -2.097 -7.333 1.00 75.06 124 GLY A O 1
ATOM 989 N N . LYS A 1 125 ? 20.869 -3.222 -9.208 1.00 62.22 125 LYS A N 1
ATOM 990 C CA . LYS A 1 125 ? 21.993 -4.160 -9.193 1.00 62.22 125 LYS A CA 1
ATOM 991 C C . LYS A 1 125 ? 23.245 -3.444 -9.716 1.00 62.22 125 LYS A C 1
ATOM 993 O O . LYS A 1 125 ? 23.929 -3.917 -10.612 1.00 62.22 125 LYS A O 1
ATOM 998 N N . SER A 1 126 ? 23.553 -2.290 -9.132 1.00 45.50 126 SER A N 1
ATOM 999 C CA . SER A 1 126 ? 24.913 -1.804 -9.067 1.00 45.50 126 SER A CA 1
ATOM 1000 C C . SER A 1 126 ? 25.658 -2.896 -8.322 1.00 45.50 126 SER A C 1
ATOM 1002 O O . SER A 1 126 ? 25.438 -3.093 -7.122 1.00 45.50 126 SER A O 1
ATOM 1004 N N . GLU A 1 127 ? 26.508 -3.648 -9.017 1.00 39.62 127 GLU A N 1
ATOM 1005 C CA . GLU A 1 127 ? 27.619 -4.273 -8.325 1.00 39.62 127 GLU A CA 1
ATOM 1006 C C . GLU A 1 127 ? 28.201 -3.178 -7.435 1.00 39.62 127 GLU A C 1
ATOM 1008 O O . GLU A 1 127 ? 28.674 -2.143 -7.902 1.00 39.62 127 GLU A O 1
ATOM 1013 N N . SER A 1 128 ? 28.115 -3.382 -6.125 1.00 39.75 128 SER A N 1
ATOM 1014 C CA . SER A 1 128 ? 29.051 -2.756 -5.210 1.00 39.75 128 SER A CA 1
ATOM 1015 C C . SER A 1 128 ? 30.412 -3.394 -5.500 1.00 39.75 128 SER A C 1
ATOM 1017 O O . SER A 1 128 ? 30.916 -4.191 -4.718 1.00 39.75 128 SER A O 1
ATOM 1019 N N . GLY A 1 129 ? 30.948 -3.115 -6.688 1.00 33.94 129 GLY A N 1
ATOM 1020 C CA . GLY A 1 129 ? 32.335 -3.286 -7.057 1.00 33.94 129 GLY A CA 1
ATOM 1021 C C . GLY A 1 129 ? 33.037 -2.018 -6.609 1.00 33.94 129 GLY A C 1
ATOM 1022 O O . GLY A 1 129 ? 32.944 -0.978 -7.253 1.00 33.94 129 GLY A O 1
ATOM 1023 N N . VAL A 1 130 ? 33.646 -2.099 -5.432 1.00 42.72 130 VAL A N 1
ATOM 1024 C CA . VAL A 1 130 ? 34.643 -1.145 -4.946 1.00 42.72 130 VAL A CA 1
ATOM 1025 C C . VAL A 1 130 ? 35.766 -1.060 -5.976 1.00 42.72 130 VAL A C 1
ATOM 1027 O O . VAL A 1 130 ? 36.252 -2.110 -6.376 1.00 42.72 130 VAL A O 1
ATOM 1030 N N . GLU A 1 131 ? 36.231 0.139 -6.320 1.00 36.09 131 GLU A N 1
ATOM 1031 C CA . GLU A 1 131 ? 37.646 0.384 -6.630 1.00 36.09 131 GLU A CA 1
ATOM 1032 C C . GLU A 1 131 ? 37.997 1.863 -6.356 1.00 36.09 131 GLU A C 1
ATOM 1034 O O . GLU A 1 131 ? 37.130 2.736 -6.412 1.00 36.09 131 GLU A O 1
ATOM 1039 N N . GLU A 1 132 ? 39.245 2.055 -5.921 1.00 33.78 132 GLU A N 1
ATOM 1040 C CA . GLU A 1 132 ? 39.830 3.089 -5.039 1.00 33.78 132 GLU A CA 1
ATOM 1041 C C . GLU A 1 132 ? 39.783 4.565 -5.477 1.00 33.78 132 GLU A C 1
ATOM 1043 O O . GLU A 1 132 ? 39.897 4.870 -6.686 1.00 33.78 132 GLU A O 1
#

Foldseek 3Di:
DDPVLVVVLVVVVVVQFWPDWDDDPVRHTDDTDGDPPRPDDPVNSVVVVVVSVVVVVVPPDPPPDDDDPQLVVVLLCVQQVPPPVDVVSVVFDKDWDFDCDDPVHTAIKIDTPVCNPVDIDGGPPPPPPDDD

Sequence (132 aa):
MTLNEREAFKTYLKTKGIVKIDWNCLGVITNVVREAGCTLGYNDIELMQEVWEAKAQAVPVKQSLTLTCAELKEAFDFGAPDGEKDQFQMETEMTIRWLKDGYDGEGYYCWYADLPEEGCIKLGKSESGVEE

pLDDT: mean 79.33, std 13.09, range [33.78, 92.81]

Secondary structure (DSSP, 8-state):
--HHHHHHHHHHHHHTTEEEEEE-TTS-EEEEEE-TT----HHHHHHHHHHHHHHHHHS----PPP--HHHHHHHHHHH-TTGGG-HHHHTPPEEEEEEEEETTEEEEEEEESS-TTS-EEEET--------

Radius of gyration: 23.99 Å; chains: 1; bounding box: 71×24×61 Å